Protein AF-A0A957EY81-F1 (afdb_monomer)

pLDDT: mean 97.33, std 2.45, range [79.0, 98.69]

Structure (mmCIF, N/CA/C/O backbone):
data_AF-A0A957EY81-F1
#
_entry.id   AF-A0A957EY81-F1
#
loop_
_atom_site.group_PDB
_atom_site.id
_atom_site.type_symbol
_atom_site.label_atom_id
_atom_site.label_alt_id
_atom_site.label_comp_id
_atom_site.label_asym_id
_atom_site.label_entity_id
_atom_site.label_seq_id
_atom_site.pdbx_PDB_ins_code
_atom_site.Cartn_x
_atom_site.Cartn_y
_atom_site.Cartn_z
_atom_site.occupancy
_atom_site.B_iso_or_equiv
_atom_site.auth_seq_id
_atom_site.auth_comp_id
_atom_site.auth_asym_id
_atom_site.auth_atom_id
_atom_site.pdbx_PDB_model_num
ATOM 1 N N . VAL A 1 1 ? -4.618 -21.580 -12.091 1.00 79.00 1 VAL A N 1
ATOM 2 C CA . VAL A 1 1 ? -5.383 -20.378 -11.687 1.00 79.00 1 VAL A CA 1
ATOM 3 C C . VAL A 1 1 ? -5.890 -20.616 -10.281 1.00 79.00 1 VAL A C 1
ATOM 5 O O . VAL A 1 1 ? -6.482 -21.665 -10.053 1.00 79.00 1 VAL A O 1
ATOM 8 N N . VAL A 1 2 ? -5.592 -19.712 -9.351 1.00 86.12 2 VAL A N 1
ATOM 9 C CA . VAL A 1 2 ? -6.091 -19.766 -7.968 1.00 86.12 2 VAL A CA 1
ATOM 10 C C . VAL A 1 2 ? -7.292 -18.818 -7.877 1.00 86.12 2 VAL A C 1
ATOM 12 O O . VAL A 1 2 ? -7.197 -17.720 -8.423 1.00 86.12 2 VAL A O 1
ATOM 15 N N . PRO A 1 3 ? -8.424 -19.213 -7.265 1.00 93.00 3 PRO A N 1
ATOM 16 C CA . PRO A 1 3 ? -9.547 -18.304 -7.050 1.00 93.00 3 PRO A CA 1
ATOM 17 C C . PRO A 1 3 ? -9.131 -17.089 -6.215 1.00 93.00 3 PRO A C 1
ATOM 19 O O . PRO A 1 3 ? -8.409 -17.236 -5.230 1.00 93.00 3 PRO A O 1
ATOM 22 N N . THR A 1 4 ? -9.605 -15.902 -6.588 1.00 94.00 4 THR A N 1
ATOM 23 C CA . THR A 1 4 ? -9.341 -14.649 -5.871 1.00 94.00 4 THR A CA 1
ATOM 24 C C . THR A 1 4 ? -10.645 -13.899 -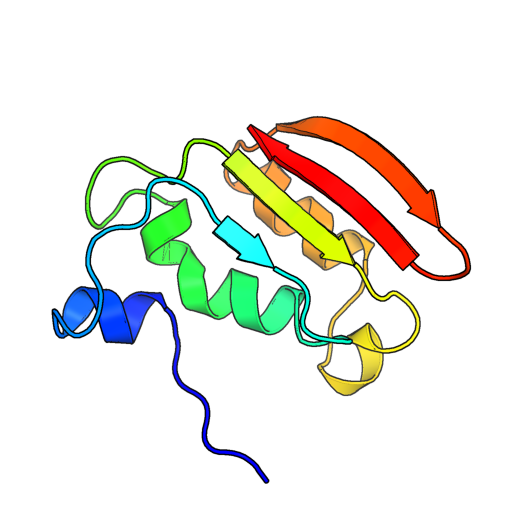5.604 1.00 94.00 4 THR A C 1
ATOM 26 O O . THR A 1 4 ? -11.636 -14.079 -6.311 1.00 94.00 4 THR A O 1
ATOM 29 N N . GLN A 1 5 ? -10.642 -13.070 -4.564 1.00 96.25 5 GLN A N 1
ATOM 30 C CA . GLN A 1 5 ? -11.748 -12.198 -4.167 1.00 96.25 5 GLN A CA 1
ATOM 31 C C . GLN A 1 5 ? -11.167 -10.865 -3.687 1.00 96.25 5 GLN A C 1
ATOM 33 O O . GLN A 1 5 ? -10.007 -10.800 -3.274 1.00 96.25 5 GLN A O 1
ATOM 38 N N . THR A 1 6 ? -11.961 -9.799 -3.748 1.00 98.12 6 THR A N 1
ATOM 39 C CA . THR A 1 6 ? -11.568 -8.485 -3.237 1.00 98.12 6 THR A CA 1
ATOM 40 C C . THR A 1 6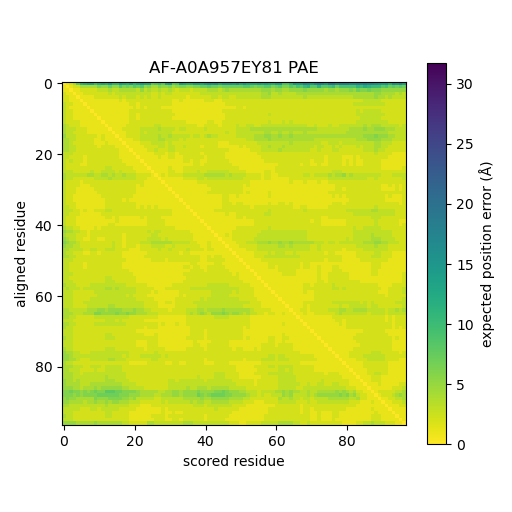 ? -11.831 -8.377 -1.730 1.00 98.12 6 THR A C 1
ATOM 42 O O . THR A 1 6 ? -12.777 -8.967 -1.202 1.00 98.12 6 THR A O 1
ATOM 45 N N . ILE A 1 7 ? -11.008 -7.600 -1.021 1.00 97.88 7 ILE A N 1
ATOM 46 C CA . ILE A 1 7 ? -11.215 -7.339 0.413 1.00 97.88 7 ILE A CA 1
ATOM 47 C C . ILE A 1 7 ? -12.535 -6.584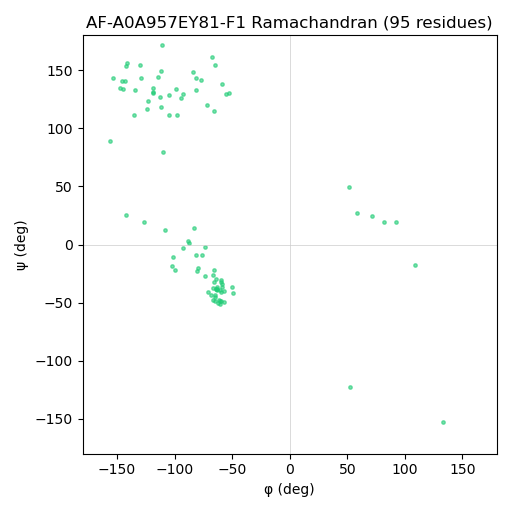 0.617 1.00 97.88 7 ILE A C 1
ATOM 49 O O . ILE A 1 7 ? -13.278 -6.885 1.551 1.00 97.88 7 ILE A O 1
ATOM 53 N N . ASP A 1 8 ? -12.859 -5.650 -0.284 1.00 98.50 8 ASP A N 1
ATOM 54 C CA . ASP A 1 8 ? -14.111 -4.894 -0.233 1.00 98.50 8 ASP A CA 1
ATOM 55 C C . ASP A 1 8 ? -15.347 -5.808 -0.306 1.00 98.50 8 ASP A C 1
ATOM 57 O O . ASP A 1 8 ? -16.316 -5.589 0.424 1.00 98.50 8 ASP A O 1
ATOM 61 N N . GLU A 1 9 ? -15.336 -6.845 -1.154 1.00 98.38 9 GLU A N 1
ATOM 62 C CA . GLU A 1 9 ? -16.441 -7.810 -1.238 1.00 98.38 9 GLU A CA 1
ATOM 63 C C . GLU A 1 9 ? -16.554 -8.674 0.014 1.00 98.38 9 GLU A C 1
ATOM 65 O O . GLU A 1 9 ? -17.664 -8.872 0.511 1.00 98.38 9 GLU A O 1
ATOM 70 N N . ALA A 1 10 ? -15.429 -9.158 0.540 1.00 98.12 10 ALA A N 1
ATOM 71 C CA . ALA A 1 10 ? 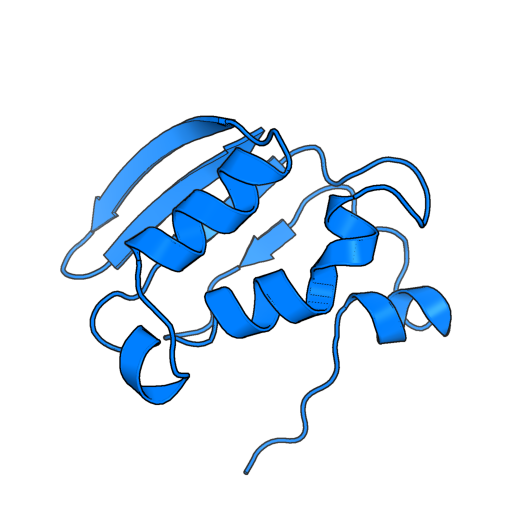-15.421 -9.973 1.749 1.00 98.12 10 ALA A CA 1
ATOM 72 C C . ALA A 1 10 ? -15.944 -9.185 2.970 1.00 98.12 10 ALA A C 1
ATOM 74 O O . ALA A 1 10 ? -16.725 -9.712 3.764 1.00 98.12 10 ALA A O 1
ATOM 75 N N . ILE A 1 11 ? -15.605 -7.894 3.091 1.00 98.19 11 ILE A N 1
ATOM 76 C CA . ILE A 1 11 ? -16.169 -7.009 4.127 1.00 98.19 11 ILE A CA 1
ATOM 77 C C . ILE A 1 11 ? -17.664 -6.778 3.887 1.00 98.19 11 ILE A C 1
ATOM 79 O O . ILE A 1 11 ? -18.467 -6.935 4.807 1.00 98.19 11 ILE A O 1
ATOM 83 N N . ALA A 1 12 ? -18.066 -6.449 2.654 1.00 98.00 12 ALA A N 1
ATOM 84 C CA . ALA A 1 12 ? -19.470 -6.1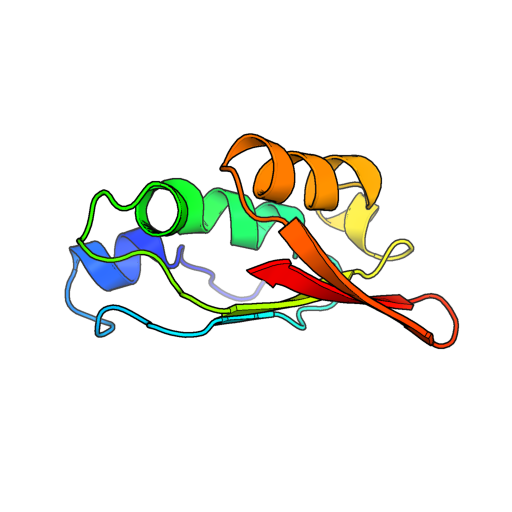94 2.321 1.00 98.00 12 ALA A CA 1
ATOM 85 C C . ALA A 1 12 ? -20.377 -7.407 2.597 1.00 98.00 12 ALA A C 1
ATOM 87 O O . ALA A 1 12 ? -21.546 -7.239 2.944 1.00 98.00 12 ALA A O 1
ATOM 88 N N . ARG A 1 13 ? -19.838 -8.626 2.474 1.00 98.00 13 ARG A N 1
ATOM 89 C CA . ARG A 1 13 ? -20.529 -9.890 2.775 1.00 98.00 13 ARG A CA 1
ATOM 90 C C . ARG A 1 13 ? -20.415 -10.328 4.234 1.00 98.00 13 ARG A C 1
ATOM 92 O O . ARG A 1 13 ? -20.964 -11.365 4.590 1.00 98.00 13 ARG A O 1
ATOM 99 N N . SER A 1 14 ? -19.748 -9.543 5.084 1.00 97.06 14 SER A N 1
ATOM 100 C CA . SER A 1 14 ? -19.461 -9.895 6.483 1.00 97.06 14 SER A CA 1
ATOM 101 C C . SER A 1 14 ? -18.657 -11.197 6.640 1.00 97.06 14 SER A C 1
ATOM 103 O O . SER A 1 14 ? -18.748 -11.869 7.665 1.00 97.06 14 SER A O 1
ATOM 105 N N . GLU A 1 15 ? -17.856 -11.550 5.631 1.00 97.88 15 GLU A N 1
ATOM 106 C CA . GLU A 1 15 ? -16.921 -12.687 5.648 1.00 97.88 15 GLU A CA 1
ATOM 107 C C . GLU A 1 15 ? -15.624 -12.322 6.391 1.00 97.88 15 GLU A C 1
ATOM 109 O O . GLU A 1 15 ? -14.938 -13.196 6.922 1.00 97.88 15 GLU A O 1
ATOM 114 N N . LEU A 1 16 ? -15.311 -11.022 6.475 1.00 95.19 16 LEU A N 1
ATOM 115 C CA . LEU A 1 16 ? -14.196 -10.465 7.238 1.00 95.19 16 LEU A CA 1
ATOM 116 C C . LEU A 1 16 ? -14.670 -9.323 8.151 1.00 95.19 16 LEU A C 1
ATOM 118 O O . LEU A 1 16 ? -15.520 -8.525 7.744 1.00 95.19 16 LEU A O 1
ATOM 122 N N . PRO A 1 17 ? -14.105 -9.186 9.366 1.00 96.56 17 PRO A N 1
ATOM 123 C CA . PRO A 1 17 ? -14.287 -7.978 10.162 1.00 96.56 17 PRO A CA 1
ATOM 124 C C . PRO A 1 17 ? -13.588 -6.782 9.497 1.00 96.56 17 PRO A C 1
ATOM 126 O O . PRO A 1 17 ? -12.675 -6.957 8.691 1.00 96.56 17 PRO A O 1
ATOM 129 N N . LEU A 1 18 ? -13.966 -5.560 9.887 1.00 97.75 18 LEU A N 1
ATOM 130 C CA . LEU A 1 18 ? -13.307 -4.344 9.404 1.00 97.75 18 LEU A CA 1
ATOM 131 C C . LEU A 1 18 ? -11.849 -4.284 9.916 1.00 97.75 18 LEU A C 1
ATOM 133 O O . LEU A 1 18 ? -11.639 -4.182 11.131 1.00 97.75 18 LEU A O 1
ATOM 137 N N . PRO A 1 19 ? -10.831 -4.341 9.037 1.00 97.12 19 PRO A N 1
ATOM 138 C CA . PRO A 1 19 ? -9.439 -4.362 9.465 1.00 97.12 19 PRO A CA 1
ATOM 139 C C . PRO A 1 19 ? -8.960 -2.970 9.889 1.00 97.12 19 PRO A C 1
ATOM 141 O O . PRO A 1 19 ? -9.258 -1.960 9.256 1.00 97.12 19 PRO A O 1
ATOM 144 N N . THR A 1 20 ? -8.145 -2.921 10.944 1.00 97.25 20 THR A N 1
ATOM 145 C CA . THR A 1 20 ? -7.511 -1.675 11.422 1.00 97.25 20 THR A CA 1
ATOM 146 C C . THR A 1 20 ? -6.045 -1.541 11.000 1.00 97.25 20 THR A C 1
ATOM 148 O O . THR A 1 20 ? -5.466 -0.464 11.150 1.00 97.25 20 THR A O 1
ATOM 151 N N . VAL A 1 21 ? -5.453 -2.617 10.471 1.00 98.06 21 VAL A N 1
ATOM 152 C CA . VAL A 1 21 ? -4.082 -2.716 9.948 1.00 98.06 21 VAL A CA 1
ATOM 153 C C . VAL A 1 21 ? -4.111 -3.640 8.730 1.00 98.06 21 VAL A C 1
ATOM 155 O O . VAL A 1 21 ? -4.804 -4.657 8.763 1.00 98.06 21 VAL A O 1
ATOM 158 N N . LEU A 1 22 ? -3.353 -3.310 7.685 1.00 98.25 22 LEU A N 1
ATOM 159 C CA . LEU A 1 22 ? -3.131 -4.180 6.527 1.00 98.25 22 LEU A CA 1
ATOM 160 C C . LEU A 1 22 ? -1.636 -4.498 6.397 1.00 98.25 22 LEU A C 1
ATOM 162 O O . LEU A 1 22 ? -0.818 -3.583 6.397 1.00 98.25 22 LEU A O 1
ATOM 166 N N . LYS A 1 23 ? -1.274 -5.776 6.251 1.00 98.50 23 LYS A N 1
ATOM 167 C CA . LYS A 1 23 ? 0.039 -6.200 5.737 1.00 98.50 23 LYS A CA 1
ATOM 168 C C . LYS A 1 23 ? -0.188 -6.872 4.390 1.00 98.50 23 LYS A C 1
ATOM 170 O O . LYS A 1 23 ? -1.020 -7.768 4.288 1.00 98.50 23 LYS A O 1
ATOM 175 N N . ILE A 1 24 ? 0.526 -6.402 3.375 1.00 98.50 24 ILE A N 1
ATOM 176 C CA . ILE A 1 24 ? 0.444 -6.868 1.994 1.00 98.50 24 ILE A CA 1
ATOM 177 C C . ILE A 1 24 ? 1.844 -7.321 1.576 1.00 98.50 24 ILE A C 1
ATOM 179 O O . ILE A 1 24 ? 2.814 -6.570 1.704 1.00 98.50 24 ILE A O 1
ATOM 183 N N . ASP A 1 25 ? 1.922 -8.575 1.151 1.00 97.81 25 ASP A N 1
ATOM 184 C CA . ASP A 1 25 ? 3.115 -9.274 0.679 1.00 97.81 25 ASP A CA 1
ATOM 185 C C . ASP A 1 25 ? 2.636 -10.412 -0.233 1.00 97.81 25 ASP A C 1
ATOM 187 O O . ASP A 1 25 ? 2.191 -11.455 0.251 1.00 97.81 25 ASP A O 1
ATOM 191 N N . ILE A 1 26 ? 2.495 -10.118 -1.530 1.00 96.75 26 ILE A N 1
ATOM 192 C CA . ILE A 1 26 ? 1.728 -10.947 -2.480 1.00 96.75 26 ILE A CA 1
ATOM 193 C C . ILE A 1 26 ? 2.373 -11.030 -3.873 1.00 96.75 26 ILE A C 1
ATOM 195 O O . ILE A 1 26 ? 1.674 -11.280 -4.856 1.00 96.75 26 ILE A O 1
ATOM 199 N N . GLU A 1 27 ? 3.693 -10.845 -3.942 1.00 96.31 27 GLU A N 1
ATOM 200 C CA . GLU A 1 27 ? 4.540 -11.204 -5.089 1.00 96.31 27 GLU A CA 1
ATOM 201 C C . GLU A 1 27 ? 4.041 -10.665 -6.452 1.00 96.31 27 GLU A C 1
ATOM 203 O O . GLU A 1 27 ? 3.909 -11.407 -7.427 1.00 96.31 27 GLU A O 1
ATOM 208 N N . GLY A 1 28 ? 3.727 -9.366 -6.533 1.00 96.88 28 GLY A N 1
ATOM 209 C CA . GLY A 1 28 ? 3.382 -8.653 -7.775 1.00 96.88 28 GLY A CA 1
ATOM 210 C C . GLY A 1 28 ? 1.912 -8.249 -7.904 1.00 96.88 28 GLY A C 1
ATOM 211 O O . GLY A 1 28 ? 1.568 -7.361 -8.689 1.00 96.88 28 GLY A O 1
ATOM 212 N N . ALA A 1 29 ? 1.016 -8.848 -7.118 1.00 97.38 29 ALA A N 1
ATOM 213 C CA . ALA A 1 29 ? -0.411 -8.525 -7.156 1.00 97.38 29 ALA A CA 1
ATOM 214 C C . ALA A 1 29 ? -0.783 -7.280 -6.318 1.00 97.38 29 ALA A C 1
ATOM 216 O O . ALA A 1 29 ? -1.967 -7.044 -6.058 1.00 97.38 29 ALA A O 1
ATOM 217 N N . GLU A 1 30 ? 0.184 -6.461 -5.887 1.00 98.38 30 GLU A N 1
ATOM 218 C CA . GLU A 1 30 ? -0.038 -5.371 -4.923 1.00 98.38 30 GLU A CA 1
ATOM 219 C C . GLU A 1 30 ? -1.029 -4.330 -5.435 1.00 98.38 30 GLU A C 1
ATOM 221 O O . GLU A 1 30 ? -2.000 -4.016 -4.749 1.00 98.38 30 GLU A O 1
ATOM 226 N N . LEU A 1 31 ? -0.827 -3.813 -6.655 1.00 98.44 31 LEU A N 1
ATOM 227 C CA . LEU A 1 31 ? -1.733 -2.811 -7.224 1.00 98.44 31 LEU A CA 1
ATOM 228 C C . LEU A 1 31 ? -3.146 -3.378 -7.418 1.00 98.44 31 LEU A C 1
ATOM 230 O O . LEU A 1 31 ? -4.129 -2.664 -7.222 1.00 98.44 31 LEU A O 1
ATOM 234 N N . LEU A 1 32 ? -3.254 -4.656 -7.792 1.00 97.75 32 LEU A N 1
ATOM 235 C CA . LEU A 1 32 ? -4.535 -5.346 -7.937 1.00 97.75 32 LEU A CA 1
ATOM 236 C C . LEU A 1 32 ? -5.252 -5.471 -6.584 1.00 97.75 32 LEU A C 1
ATOM 238 O O . LEU A 1 32 ? -6.439 -5.161 -6.495 1.00 97.75 32 LEU A O 1
ATOM 242 N N . CYS A 1 33 ? -4.529 -5.857 -5.531 1.00 98.19 33 CYS A N 1
ATOM 243 C CA . CYS A 1 33 ? -5.045 -5.927 -4.165 1.00 98.19 33 CYS A CA 1
ATOM 244 C C . CYS A 1 33 ? -5.509 -4.555 -3.663 1.00 98.19 33 CYS A C 1
ATOM 246 O O . CYS A 1 33 ? -6.640 -4.432 -3.196 1.00 98.19 33 CYS A O 1
ATOM 248 N N . LEU A 1 34 ? -4.689 -3.513 -3.845 1.00 98.44 34 LEU A N 1
ATOM 249 C CA . LEU A 1 34 ? -5.036 -2.142 -3.464 1.00 98.44 34 LEU A CA 1
ATOM 250 C C . LEU A 1 34 ? -6.284 -1.633 -4.195 1.00 98.44 34 LEU A C 1
ATOM 252 O O . LEU A 1 34 ? -7.130 -0.984 -3.584 1.00 98.44 34 LEU A O 1
ATOM 256 N N . ARG A 1 35 ? -6.439 -1.958 -5.486 1.00 98.25 35 ARG A N 1
ATOM 257 C CA . ARG A 1 35 ? -7.671 -1.680 -6.247 1.00 9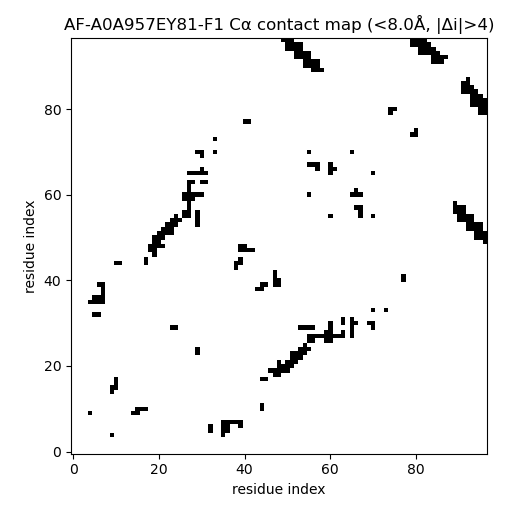8.25 35 ARG A CA 1
ATOM 258 C C . ARG A 1 35 ? -8.878 -2.432 -5.678 1.00 98.25 35 ARG A C 1
ATOM 260 O O . ARG A 1 35 ? -9.956 -1.858 -5.586 1.00 98.25 35 ARG A O 1
ATOM 267 N N . GLY A 1 36 ? -8.691 -3.681 -5.257 1.00 98.06 36 GLY A N 1
ATOM 268 C CA . GLY A 1 36 ? -9.717 -4.509 -4.613 1.00 98.06 36 GLY A CA 1
ATOM 269 C C . GLY A 1 36 ? -10.049 -4.133 -3.161 1.00 98.06 36 GLY A C 1
ATOM 270 O O . GLY A 1 36 ? -10.903 -4.772 -2.548 1.00 98.06 36 GLY A O 1
ATOM 271 N N . CYS A 1 37 ? -9.385 -3.137 -2.579 1.00 97.56 37 CYS A N 1
ATOM 272 C CA . CYS A 1 37 ? -9.726 -2.619 -1.256 1.00 97.56 37 CYS A CA 1
ATOM 273 C C . CYS A 1 37 ? -9.951 -1.101 -1.242 1.00 97.56 37 CYS A C 1
ATOM 275 O O . CYS A 1 37 ? -9.885 -0.469 -0.188 1.00 97.56 37 CYS A O 1
ATOM 277 N N . GLN A 1 38 ? -10.211 -0.486 -2.401 1.00 97.62 38 GLN A N 1
ATOM 278 C CA . GLN A 1 38 ? -10.358 0.967 -2.514 1.00 97.62 38 GLN A CA 1
ATOM 279 C C . GLN A 1 38 ? -11.479 1.529 -1.640 1.00 97.62 38 GLN A C 1
ATOM 281 O O . GLN A 1 38 ? -11.306 2.611 -1.082 1.00 97.62 38 GLN A O 1
ATOM 286 N N . ARG A 1 39 ? -12.596 0.814 -1.475 1.00 98.06 39 ARG A N 1
ATOM 287 C CA . ARG A 1 39 ? -13.729 1.286 -0.662 1.00 98.06 39 ARG A CA 1
ATOM 288 C C . ARG A 1 39 ? -13.382 1.256 0.824 1.00 98.06 39 ARG A C 1
ATOM 290 O O . ARG A 1 39 ? -13.659 2.219 1.542 1.00 98.06 39 ARG A O 1
ATOM 297 N N . LEU A 1 40 ? -12.699 0.201 1.279 1.00 98.44 40 LEU A N 1
ATOM 298 C CA . LEU A 1 40 ? -12.094 0.142 2.611 1.00 98.44 40 LEU A CA 1
ATOM 299 C C . LEU A 1 40 ? -11.108 1.296 2.831 1.00 98.44 40 LEU A C 1
ATOM 301 O O . LEU A 1 40 ? -11.201 2.000 3.838 1.00 98.44 40 LEU A O 1
ATOM 305 N N . LEU A 1 41 ? -10.186 1.509 1.890 1.00 98.19 41 LEU A N 1
ATOM 306 C CA . LEU A 1 41 ? -9.180 2.570 1.971 1.00 98.19 41 LEU A CA 1
ATOM 307 C C . LEU A 1 41 ? -9.795 3.977 1.898 1.00 98.19 41 LEU A C 1
ATOM 309 O O . LEU A 1 41 ? -9.227 4.910 2.457 1.00 98.19 41 LEU A O 1
ATOM 313 N N . ALA A 1 42 ? -10.958 4.143 1.266 1.00 96.75 42 ALA A N 1
ATOM 314 C CA . ALA A 1 42 ? -11.724 5.390 1.243 1.00 96.75 42 ALA A CA 1
ATOM 315 C C . ALA A 1 42 ? -12.586 5.602 2.506 1.00 96.75 42 ALA A C 1
ATOM 317 O O . ALA A 1 42 ? -13.115 6.692 2.712 1.00 96.75 42 ALA A O 1
ATOM 318 N N . GLY A 1 43 ? -12.705 4.590 3.374 1.00 96.88 43 GLY A N 1
ATOM 319 C CA . GLY A 1 43 ? -13.495 4.657 4.606 1.00 96.88 43 GLY A CA 1
ATOM 320 C C . GLY A 1 43 ? -14.99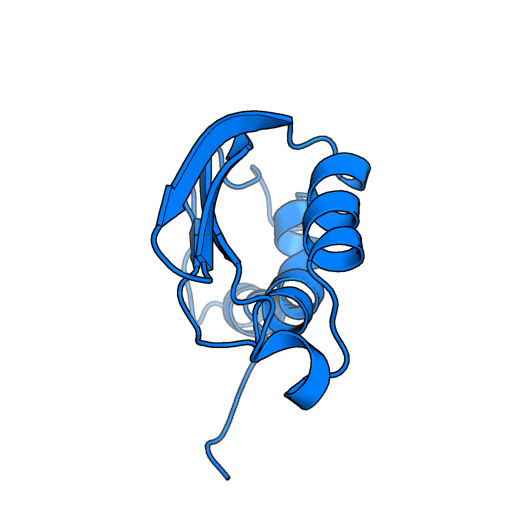4 4.422 4.414 1.00 96.88 43 GLY A C 1
ATOM 321 O O . G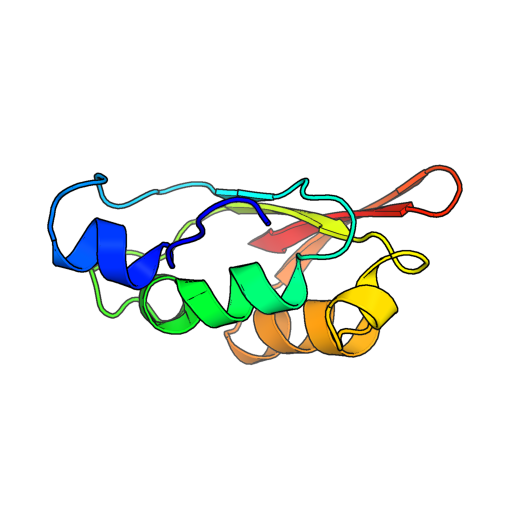LY A 1 43 ? -15.783 4.778 5.287 1.00 96.88 43 GLY A O 1
ATOM 322 N N . GLU A 1 44 ? -15.416 3.809 3.303 1.00 97.81 44 GLU A N 1
ATOM 323 C CA . GLU A 1 44 ? -16.841 3.552 3.033 1.00 97.81 44 GLU A CA 1
ATOM 324 C C . GLU A 1 44 ? -17.485 2.593 4.043 1.00 97.81 44 GLU A C 1
ATOM 326 O O . GLU A 1 44 ? -18.678 2.686 4.320 1.00 97.81 44 GLU A O 1
ATOM 331 N N . PHE A 1 45 ? -16.701 1.672 4.607 1.00 97.19 45 PHE A N 1
ATOM 332 C CA . PHE A 1 45 ? -17.178 0.695 5.589 1.00 97.19 45 PHE A CA 1
ATOM 333 C C . PHE A 1 45 ? -17.020 1.162 7.047 1.00 97.19 45 PHE A C 1
ATOM 335 O O . PHE A 1 45 ? -17.420 0.442 7.961 1.00 97.19 45 PHE A O 1
ATOM 342 N N . GLY A 1 46 ? -16.427 2.339 7.287 1.00 96.88 46 GLY A N 1
ATOM 343 C CA . GLY A 1 46 ? -16.100 2.842 8.623 1.00 96.88 46 GLY A CA 1
ATOM 344 C C . GLY A 1 46 ? -14.669 3.386 8.722 1.00 96.88 46 GLY A C 1
ATOM 345 O O . GLY A 1 46 ? -14.113 3.848 7.724 1.00 96.88 46 GLY A O 1
ATOM 346 N N . PRO A 1 47 ? -14.048 3.364 9.918 1.00 97.25 47 PRO A N 1
ATOM 347 C CA . PRO A 1 47 ? -12.671 3.816 10.089 1.00 97.25 47 PRO A CA 1
ATOM 348 C C . PRO A 1 47 ? -11.706 3.086 9.150 1.00 97.25 47 PRO A C 1
ATOM 350 O O . PRO A 1 47 ? -11.684 1.857 9.098 1.00 97.25 47 PRO A O 1
ATOM 353 N N . ARG A 1 48 ? -10.883 3.858 8.438 1.00 97.62 48 ARG A N 1
ATOM 354 C CA . ARG A 1 48 ? -9.844 3.331 7.548 1.00 97.62 48 ARG A CA 1
ATOM 355 C C . ARG A 1 48 ? -8.767 2.565 8.336 1.00 97.62 48 ARG A C 1
ATOM 357 O O . ARG A 1 48 ? -8.530 2.898 9.505 1.00 97.62 48 ARG A O 1
ATOM 364 N N . PRO A 1 49 ? -8.047 1.611 7.713 1.00 98.25 49 PRO A N 1
ATOM 365 C CA . PRO A 1 49 ? -6.844 1.037 8.307 1.00 98.25 49 PRO A CA 1
ATOM 366 C C . PRO A 1 49 ? -5.862 2.142 8.712 1.00 98.25 49 PRO A C 1
ATOM 368 O O . PRO A 1 49 ? -5.571 3.031 7.917 1.00 98.25 49 PRO A O 1
ATOM 371 N N . ARG A 1 50 ? -5.356 2.097 9.947 1.00 98.12 50 ARG A N 1
ATOM 372 C CA . ARG A 1 50 ? -4.437 3.116 10.494 1.00 98.12 50 ARG A CA 1
ATOM 373 C C . ARG A 1 50 ? -2.995 2.932 10.031 1.00 98.12 50 ARG A C 1
ATOM 375 O O . ARG A 1 50 ? -2.180 3.827 10.210 1.00 98.12 50 ARG A O 1
ATOM 382 N N . VAL A 1 51 ? -2.665 1.727 9.573 1.00 98.38 51 VAL A N 1
ATOM 383 C CA . VAL A 1 51 ? -1.324 1.331 9.147 1.00 98.38 51 VAL A CA 1
ATOM 384 C C . VAL A 1 51 ? -1.455 0.372 7.973 1.00 98.38 51 VAL A C 1
ATOM 386 O O . VAL A 1 51 ? -2.244 -0.577 8.039 1.00 98.38 51 VAL A O 1
ATOM 389 N N . ILE A 1 52 ? -0.658 0.598 6.932 1.00 98.69 52 ILE A N 1
ATOM 390 C CA . ILE A 1 52 ? -0.491 -0.330 5.811 1.00 98.69 52 ILE A CA 1
ATOM 391 C C . ILE A 1 52 ? 0.995 -0.644 5.678 1.00 98.69 52 ILE A C 1
ATOM 393 O O . ILE A 1 52 ? 1.799 0.237 5.394 1.00 98.69 52 ILE A O 1
ATOM 397 N N . MET A 1 53 ? 1.362 -1.901 5.882 1.00 98.69 53 MET A N 1
ATOM 398 C CA . MET A 1 53 ? 2.701 -2.417 5.624 1.00 98.69 53 MET A CA 1
ATOM 399 C C . MET A 1 53 ? 2.672 -3.092 4.256 1.00 98.69 53 MET A C 1
ATOM 401 O O . MET A 1 53 ? 2.012 -4.114 4.089 1.00 98.69 53 MET A O 1
ATOM 405 N N . LEU A 1 54 ? 3.350 -2.517 3.277 1.00 98.62 54 LEU A N 1
ATOM 406 C CA . LEU A 1 54 ? 3.315 -2.952 1.889 1.00 98.62 54 LEU A CA 1
ATOM 407 C C . LEU A 1 54 ? 4.710 -3.374 1.434 1.00 98.62 54 LEU A C 1
ATOM 409 O O . LEU A 1 54 ? 5.675 -2.642 1.633 1.00 98.62 54 LEU A O 1
ATOM 413 N N . GLU A 1 55 ? 4.798 -4.547 0.822 1.00 98.62 55 GLU A N 1
ATOM 414 C CA . GLU A 1 55 ? 5.981 -5.035 0.113 1.00 98.62 55 GLU A CA 1
ATOM 415 C C . GLU A 1 55 ? 5.701 -4.924 -1.377 1.00 98.62 55 GLU A C 1
ATOM 417 O O . GLU A 1 55 ? 4.787 -5.565 -1.889 1.00 98.62 55 GLU A O 1
ATOM 422 N N . ILE A 1 56 ? 6.404 -4.018 -2.043 1.00 98.44 56 ILE A N 1
ATOM 423 C CA . ILE A 1 56 ? 6.264 -3.784 -3.474 1.00 98.44 56 ILE A CA 1
ATOM 424 C C . ILE A 1 56 ? 7.306 -4.651 -4.170 1.00 98.44 56 ILE A C 1
ATOM 426 O O . ILE A 1 56 ? 8.490 -4.570 -3.839 1.00 98.44 56 ILE A O 1
ATOM 430 N N . HIS A 1 57 ? 6.856 -5.414 -5.168 1.00 98.50 57 HIS A N 1
ATOM 431 C CA . HIS A 1 57 ? 7.679 -6.305 -5.984 1.00 98.50 57 HIS A CA 1
ATOM 432 C C . HIS A 1 57 ? 7.806 -5.755 -7.420 1.00 98.50 57 HIS A C 1
ATOM 434 O O . HIS A 1 57 ? 7.076 -6.199 -8.313 1.00 98.50 57 HIS A O 1
ATOM 440 N N . PRO A 1 58 ? 8.685 -4.762 -7.689 1.00 97.81 58 PRO A N 1
ATOM 441 C CA . PRO A 1 58 ? 8.818 -4.124 -8.999 1.00 97.81 58 PRO A CA 1
ATOM 442 C C . PRO A 1 58 ? 8.964 -5.089 -10.177 1.00 97.81 58 PRO A C 1
ATOM 444 O O . PRO A 1 58 ? 8.431 -4.801 -11.248 1.00 97.81 58 PRO A O 1
ATOM 447 N N . LEU A 1 59 ? 9.663 -6.215 -9.990 1.00 97.81 59 LEU A N 1
ATOM 448 C CA . LEU A 1 59 ? 9.881 -7.198 -11.052 1.00 97.81 59 LEU A CA 1
ATOM 449 C C . LEU A 1 59 ? 8.630 -8.026 -11.382 1.00 97.81 59 LEU A C 1
ATOM 451 O O . LEU A 1 59 ? 8.493 -8.451 -12.526 1.00 97.81 59 LEU A O 1
ATOM 455 N N . PHE A 1 60 ? 7.714 -8.224 -10.428 1.00 97.94 60 PHE A N 1
ATOM 456 C CA . PHE A 1 60 ? 6.512 -9.059 -10.603 1.00 97.94 60 PHE A CA 1
ATOM 457 C C . PHE A 1 60 ? 5.246 -8.248 -10.894 1.00 97.94 60 PHE A C 1
ATOM 459 O O . PHE A 1 60 ? 4.305 -8.749 -11.504 1.00 97.94 60 PHE A O 1
ATOM 466 N N . LEU A 1 61 ? 5.225 -6.967 -10.523 1.00 98.06 61 LEU A N 1
ATOM 467 C CA . LEU A 1 61 ? 4.115 -6.053 -10.804 1.00 98.06 61 LEU A CA 1
ATOM 468 C C . LEU A 1 61 ? 3.634 -6.052 -12.275 1.00 98.06 61 LEU A C 1
ATOM 470 O O . LEU A 1 61 ? 2.414 -6.034 -12.482 1.00 98.06 61 LEU A O 1
ATOM 474 N N . PRO A 1 62 ? 4.513 -6.086 -13.303 1.00 98.19 62 PRO A N 1
ATOM 475 C CA . PRO A 1 62 ? 4.077 -6.118 -14.700 1.00 98.19 62 PRO A CA 1
ATOM 476 C C . PRO A 1 62 ? 3.202 -7.326 -15.056 1.00 98.19 62 PRO A C 1
ATOM 478 O O . PRO A 1 62 ? 2.279 -7.168 -15.857 1.00 98.19 62 PRO A O 1
ATOM 481 N N . ASP A 1 63 ? 3.415 -8.485 -14.421 1.00 97.19 63 ASP A N 1
ATOM 482 C CA . ASP A 1 63 ? 2.627 -9.706 -14.665 1.00 97.19 63 ASP A CA 1
ATOM 483 C C . ASP A 1 63 ? 1.159 -9.541 -14.236 1.00 97.19 63 ASP A C 1
ATOM 485 O O . ASP A 1 63 ? 0.263 -10.207 -14.763 1.00 97.19 63 ASP A O 1
ATOM 489 N N . PHE A 1 64 ? 0.893 -8.589 -13.337 1.00 96.31 64 PHE A N 1
ATOM 490 C CA . PHE A 1 64 ? -0.443 -8.203 -12.878 1.00 96.31 64 PHE A CA 1
ATOM 491 C C . PHE A 1 64 ? -0.885 -6.825 -13.405 1.00 96.31 64 PHE A C 1
ATOM 493 O O . PHE A 1 64 ? -1.883 -6.264 -12.940 1.00 96.31 64 PHE A O 1
ATOM 500 N N . GLY A 1 65 ? -0.168 -6.262 -14.386 1.00 95.94 65 GLY A N 1
ATOM 501 C CA . GLY A 1 65 ? -0.493 -4.976 -15.013 1.00 95.94 65 GLY A CA 1
ATOM 502 C C . GLY A 1 65 ? -0.252 -3.753 -14.118 1.00 95.94 65 GLY A C 1
ATOM 503 O O . GLY A 1 65 ? -0.911 -2.722 -14.295 1.00 95.94 65 GLY A O 1
ATOM 504 N N . GLY A 1 66 ? 0.645 -3.868 -13.137 1.00 96.19 66 GLY A N 1
ATOM 505 C CA . GLY A 1 66 ? 1.009 -2.806 -12.202 1.00 96.19 66 GLY A CA 1
ATOM 506 C C . GLY A 1 66 ? 2.421 -2.255 -12.390 1.00 96.19 66 GLY A C 1
ATOM 507 O O . GLY A 1 66 ? 3.235 -2.784 -13.142 1.00 96.19 66 GLY A O 1
ATOM 508 N N . THR A 1 67 ? 2.715 -1.168 -11.675 1.00 98.25 67 THR A N 1
ATOM 509 C CA . THR A 1 67 ? 4.062 -0.594 -11.530 1.00 98.25 67 THR A CA 1
ATOM 510 C C . THR A 1 67 ? 4.236 -0.075 -10.107 1.00 98.25 67 THR A C 1
ATOM 512 O O . THR A 1 67 ? 3.255 0.330 -9.482 1.00 98.25 67 THR A O 1
ATOM 515 N N . ALA A 1 68 ? 5.474 -0.013 -9.606 1.00 98.06 68 ALA A N 1
ATOM 516 C CA . ALA A 1 68 ? 5.754 0.505 -8.263 1.00 98.06 68 ALA A CA 1
ATOM 517 C C . ALA A 1 68 ? 5.236 1.945 -8.087 1.00 98.06 68 ALA A C 1
ATOM 519 O O . ALA A 1 68 ? 4.620 2.274 -7.075 1.00 98.06 68 ALA A O 1
ATOM 520 N N . VAL A 1 69 ? 5.393 2.779 -9.123 1.00 98.31 69 VAL A N 1
ATOM 521 C CA . VAL A 1 69 ? 4.882 4.159 -9.157 1.00 98.31 69 VAL A CA 1
ATOM 522 C C . VAL A 1 69 ? 3.363 4.195 -8.994 1.00 98.31 69 VAL A C 1
ATOM 524 O O . VAL A 1 69 ? 2.860 4.944 -8.161 1.00 98.31 69 VAL A O 1
ATOM 527 N N . ALA A 1 70 ? 2.621 3.380 -9.751 1.00 98.38 70 ALA A N 1
ATOM 528 C CA . ALA A 1 70 ? 1.162 3.348 -9.661 1.00 98.38 70 ALA A CA 1
ATOM 529 C C . ALA A 1 70 ? 0.677 2.810 -8.304 1.00 98.38 70 ALA A C 1
ATOM 531 O O . ALA A 1 70 ? -0.303 3.320 -7.760 1.00 98.38 70 ALA A O 1
ATOM 532 N N . THR A 1 71 ? 1.372 1.815 -7.746 1.00 98.25 71 THR A N 1
ATOM 533 C CA . THR A 1 71 ? 1.083 1.248 -6.421 1.00 98.25 71 THR A CA 1
ATOM 534 C C . THR A 1 71 ? 1.207 2.308 -5.325 1.00 98.25 71 THR A C 1
ATOM 536 O O . THR A 1 71 ? 0.281 2.482 -4.532 1.00 98.25 71 THR A O 1
ATOM 539 N N . ARG A 1 72 ? 2.308 3.069 -5.319 1.00 98.31 72 ARG A N 1
ATOM 540 C CA . ARG A 1 72 ? 2.547 4.161 -4.359 1.00 98.31 72 ARG A CA 1
ATOM 541 C C . ARG A 1 72 ? 1.544 5.300 -4.539 1.00 98.31 72 ARG A C 1
ATOM 543 O O . ARG A 1 72 ? 0.886 5.704 -3.581 1.00 98.31 72 ARG A O 1
ATOM 550 N N . ALA A 1 73 ? 1.359 5.742 -5.784 1.00 98.31 73 ALA A N 1
ATOM 551 C CA . ALA A 1 73 ? 0.465 6.845 -6.122 1.00 98.31 73 ALA A CA 1
ATOM 552 C C . ALA A 1 73 ? -0.986 6.592 -5.687 1.00 98.31 73 ALA A C 1
ATOM 554 O O . ALA A 1 73 ? -1.671 7.534 -5.292 1.00 98.31 73 ALA A O 1
ATOM 555 N N . LEU A 1 74 ? -1.465 5.342 -5.730 1.00 98.38 74 LEU A N 1
ATOM 556 C CA . LEU A 1 74 ? -2.815 4.999 -5.278 1.00 98.38 74 LEU A CA 1
ATOM 557 C C . LEU A 1 74 ? -3.002 5.298 -3.784 1.00 98.38 74 LEU A C 1
ATOM 559 O O . LEU A 1 74 ? -3.965 5.972 -3.422 1.00 98.38 74 LEU A O 1
ATOM 563 N N . LEU A 1 75 ? -2.088 4.837 -2.925 1.00 98.25 75 LEU A N 1
ATOM 564 C CA . LEU A 1 75 ? -2.166 5.083 -1.479 1.00 98.25 75 LEU A CA 1
ATOM 565 C C . LEU A 1 75 ? -2.013 6.571 -1.151 1.00 98.25 75 LEU A C 1
ATOM 567 O O . LEU A 1 75 ? -2.795 7.121 -0.374 1.00 98.25 75 LEU A O 1
ATOM 571 N N . GLU A 1 76 ? -1.059 7.233 -1.801 1.00 97.94 76 GLU A N 1
ATOM 572 C CA . GLU A 1 76 ? -0.784 8.659 -1.602 1.00 97.94 76 GLU A CA 1
ATOM 573 C C . GLU A 1 76 ? -1.968 9.539 -2.036 1.00 97.94 76 GLU A C 1
ATOM 575 O O . GLU A 1 76 ? -2.329 10.481 -1.332 1.00 97.94 76 GLU A O 1
ATOM 580 N N . THR A 1 77 ? -2.658 9.188 -3.127 1.00 97.75 77 THR A N 1
ATOM 581 C CA . THR A 1 77 ? -3.867 9.901 -3.592 1.00 97.75 77 THR A CA 1
ATOM 582 C C . THR A 1 77 ? -5.039 9.760 -2.615 1.00 97.75 77 THR A C 1
ATOM 584 O O . THR A 1 77 ? -5.841 10.681 -2.473 1.00 97.75 77 THR A O 1
ATOM 587 N N . ILE A 1 78 ? -5.136 8.628 -1.912 1.00 95.88 78 ILE A N 1
ATOM 588 C CA . ILE A 1 78 ? -6.150 8.391 -0.869 1.00 95.88 78 ILE A CA 1
ATOM 589 C C . ILE A 1 78 ? -5.794 9.129 0.443 1.00 95.88 78 ILE A C 1
ATOM 591 O O . ILE A 1 78 ? -6.611 9.229 1.365 1.00 95.88 78 ILE A O 1
ATOM 595 N N . GLY A 1 79 ? -4.590 9.696 0.534 1.00 97.56 79 GLY A N 1
ATOM 596 C CA . GLY A 1 79 ? -4.129 10.471 1.684 1.00 97.56 79 GLY A CA 1
ATOM 597 C C . GLY A 1 79 ? -3.376 9.655 2.731 1.00 97.56 79 GLY A C 1
ATOM 598 O O . GLY A 1 79 ? -3.292 10.096 3.874 1.00 97.56 79 GLY A O 1
ATOM 599 N N . TYR A 1 80 ? -2.858 8.479 2.368 1.00 98.31 80 TYR A N 1
ATOM 600 C CA . TYR A 1 80 ? -1.865 7.773 3.174 1.00 98.31 80 TYR A CA 1
ATOM 601 C C . TYR A 1 80 ? -0.468 8.335 2.915 1.00 98.31 80 TYR A C 1
ATOM 603 O O . TYR A 1 80 ? -0.120 8.661 1.781 1.00 98.31 80 TYR A O 1
ATOM 611 N N . THR A 1 81 ? 0.360 8.402 3.951 1.00 98.25 81 THR A N 1
ATOM 612 C CA . THR A 1 81 ? 1.724 8.939 3.873 1.00 98.25 81 THR A CA 1
ATOM 613 C C . THR A 1 81 ? 2.755 7.878 4.248 1.00 98.25 81 THR A C 1
ATOM 615 O O . THR A 1 81 ? 2.553 7.160 5.226 1.00 98.25 81 THR A O 1
ATOM 618 N N . PRO A 1 82 ? 3.861 7.727 3.495 1.00 98.31 82 PRO A N 1
ATOM 619 C CA . PRO A 1 82 ? 4.896 6.772 3.857 1.00 98.31 82 PRO A CA 1
ATOM 620 C C . PRO A 1 82 ? 5.667 7.281 5.082 1.00 98.31 82 PRO A C 1
ATOM 622 O O . PRO A 1 82 ? 6.291 8.340 5.039 1.00 98.31 82 PRO A O 1
ATOM 625 N N . VAL A 1 83 ? 5.657 6.510 6.167 1.00 98.38 83 VAL A N 1
ATOM 626 C CA . VAL A 1 83 ? 6.344 6.842 7.431 1.00 98.38 83 VAL A CA 1
ATOM 627 C C . VAL A 1 83 ? 7.654 6.080 7.614 1.00 98.38 83 VAL A C 1
ATOM 629 O O . VAL A 1 83 ? 8.503 6.474 8.411 1.00 98.38 83 VAL A O 1
ATOM 632 N N . TRP A 1 84 ? 7.838 4.989 6.870 1.00 98.56 84 TRP A N 1
ATOM 633 C CA . TRP A 1 84 ? 9.070 4.206 6.856 1.00 98.56 84 TRP A CA 1
ATOM 634 C C . TRP A 1 84 ? 9.229 3.490 5.519 1.00 98.56 84 TRP A C 1
ATOM 636 O O . TRP A 1 84 ? 8.238 3.043 4.939 1.00 98.56 84 TRP A O 1
ATOM 646 N N . GLN A 1 85 ? 10.466 3.395 5.030 1.00 98.12 85 GLN A N 1
ATOM 647 C CA . GLN A 1 85 ? 10.805 2.756 3.762 1.00 98.12 85 GLN A CA 1
ATOM 648 C C . GLN A 1 85 ? 12.164 2.064 3.856 1.00 98.12 85 GLN A C 1
ATOM 650 O O . GLN A 1 85 ? 13.099 2.624 4.431 1.00 98.12 85 GLN A O 1
ATOM 655 N N . GLN A 1 86 ? 12.288 0.886 3.250 1.00 98.19 86 GLN A N 1
ATOM 656 C CA . GLN A 1 86 ? 13.559 0.183 3.098 1.00 98.19 86 GLN A CA 1
ATOM 657 C C . GLN A 1 86 ? 13.586 -0.614 1.793 1.00 98.19 86 GLN A C 1
ATOM 659 O O . GLN A 1 86 ? 12.648 -1.345 1.488 1.00 98.19 86 GLN A O 1
ATOM 664 N N . GLN A 1 87 ? 14.695 -0.512 1.059 1.00 97.81 87 GLN A N 1
ATOM 665 C CA . GLN A 1 87 ? 14.999 -1.419 -0.045 1.00 97.81 87 GLN A CA 1
ATOM 666 C C . GLN A 1 87 ? 15.593 -2.718 0.509 1.00 97.81 87 GLN A C 1
ATOM 668 O O . GLN A 1 87 ? 16.526 -2.672 1.323 1.00 97.81 87 GLN A O 1
ATOM 673 N N . ARG A 1 88 ? 15.100 -3.863 0.039 1.00 94.69 88 ARG A N 1
ATOM 674 C CA . ARG A 1 88 ? 15.663 -5.182 0.326 1.00 94.69 88 ARG A CA 1
ATOM 675 C C . ARG A 1 88 ? 15.719 -5.983 -0.968 1.00 94.69 88 ARG A C 1
ATOM 677 O O . ARG A 1 88 ? 14.691 -6.358 -1.506 1.00 94.69 88 ARG A O 1
ATOM 684 N N . ASP A 1 89 ? 16.937 -6.238 -1.434 1.00 95.56 89 ASP A N 1
ATOM 685 C CA . ASP A 1 89 ? 17.178 -6.834 -2.751 1.00 95.56 89 ASP A CA 1
ATOM 686 C C . ASP A 1 89 ? 16.439 -6.050 -3.855 1.00 95.56 89 ASP A C 1
ATOM 688 O O . ASP A 1 89 ? 16.626 -4.832 -3.956 1.00 95.56 89 ASP A O 1
ATOM 692 N N . ASP A 1 90 ? 15.569 -6.694 -4.627 1.00 94.75 90 ASP A N 1
ATOM 693 C CA . ASP A 1 90 ? 14.748 -6.094 -5.678 1.00 94.75 90 ASP A CA 1
ATOM 694 C C . ASP A 1 90 ? 13.391 -5.558 -5.184 1.00 94.75 90 ASP A C 1
ATOM 696 O O . ASP A 1 90 ? 12.624 -5.026 -5.986 1.00 94.75 90 ASP A O 1
ATOM 700 N N . GLN A 1 91 ? 13.112 -5.627 -3.879 1.00 96.81 91 GLN A N 1
ATOM 701 C CA . GLN A 1 91 ? 11.816 -5.299 -3.277 1.00 96.81 91 GLN A CA 1
ATOM 702 C C . GLN A 1 91 ? 11.864 -4.030 -2.415 1.00 96.81 91 GLN A C 1
ATOM 704 O O . GLN A 1 91 ? 12.864 -3.708 -1.762 1.00 96.81 91 GLN A O 1
ATOM 709 N N . GLU A 1 92 ? 10.741 -3.315 -2.364 1.00 98.00 92 GLU A N 1
ATOM 710 C CA . GLU A 1 92 ? 10.579 -2.113 -1.542 1.00 98.00 92 GLU A CA 1
ATOM 711 C C . GLU A 1 92 ? 9.590 -2.390 -0.407 1.00 98.00 92 GLU A C 1
ATOM 713 O O . GLU A 1 92 ? 8.406 -2.629 -0.638 1.00 98.00 92 GLU A O 1
ATOM 718 N N . HIS A 1 93 ? 10.045 -2.286 0.838 1.00 98.44 93 HIS A N 1
ATOM 719 C CA . HIS A 1 93 ? 9.174 -2.362 2.005 1.00 98.44 93 HIS A CA 1
ATOM 720 C C . HIS A 1 93 ? 8.775 -0.947 2.415 1.00 98.44 93 HIS A C 1
ATOM 722 O O . HIS A 1 93 ? 9.637 -0.097 2.650 1.00 98.44 93 HIS A O 1
ATOM 728 N N . VAL A 1 94 ? 7.476 -0.689 2.535 1.00 98.62 94 VAL A N 1
ATOM 729 C CA . VAL A 1 94 ? 6.935 0.631 2.867 1.00 98.62 94 VAL A CA 1
ATOM 730 C C . VAL A 1 94 ? 5.861 0.508 3.938 1.00 98.62 94 VAL A C 1
ATOM 732 O O . VAL A 1 94 ? 4.954 -0.312 3.838 1.00 98.62 94 VAL A O 1
ATOM 735 N N . CYS A 1 95 ? 5.940 1.348 4.964 1.00 98.62 95 CYS A N 1
ATOM 736 C CA . CYS A 1 95 ? 4.874 1.522 5.942 1.00 98.62 95 CYS A CA 1
ATOM 737 C C . CYS A 1 95 ? 4.164 2.851 5.678 1.00 98.62 95 CY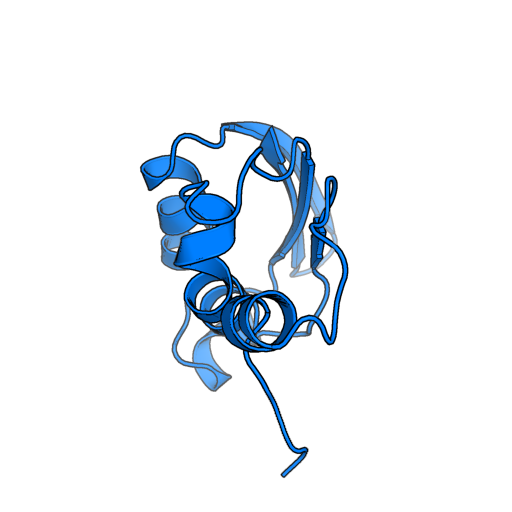S A C 1
ATOM 739 O O . CYS A 1 95 ? 4.827 3.887 5.603 1.00 98.62 95 CYS A O 1
ATOM 741 N N . TYR A 1 96 ? 2.840 2.819 5.568 1.00 98.69 96 TYR A N 1
ATOM 742 C CA . TYR A 1 96 ? 1.977 3.977 5.360 1.00 98.69 96 TYR A CA 1
ATOM 743 C C . TYR A 1 96 ? 1.059 4.228 6.561 1.00 98.69 96 TYR A C 1
ATOM 745 O O . TYR A 1 96 ? 0.553 3.267 7.152 1.00 98.69 96 TYR A O 1
ATOM 753 N N . GLN A 1 97 ? 0.805 5.504 6.873 1.00 96.88 97 GLN A N 1
ATOM 754 C CA . GLN A 1 97 ? -0.170 5.974 7.872 1.00 96.88 97 GLN A CA 1
ATOM 755 C C . GLN A 1 97 ? -0.992 7.158 7.363 1.00 96.88 97 GLN A C 1
ATOM 757 O O . GLN A 1 97 ? -0.447 7.963 6.569 1.00 96.88 97 GLN A O 1
#

Nearest PDB structures (foldseek):
  3cjt-assembly8_O  TM=6.482E-01  e=1.199E-02  unclassified
  2nxe-assembly2_B  TM=6.913E-01  e=2.004E-02  Thermus thermophilus HB8
  3cjq-assembly2_D  TM=6.966E-01  e=2.279E-02  unclassified
  2nxj-assembly2_B  TM=6.619E-01  e=2.763E-02  Thermus thermophilus HB8
  7lrh-assembly1_A  TM=6.010E-01  e=4.364E-01  Brucella abortus

Mean predicted aligned error: 2.23 Å

Sequence (97 aa):
VVPTQTIDEAIARSELPLPTVLKIDIEGAELLCLRGCQRLLAGEFGPRPRVIMLEIHPLFLPDFGGTAVATRALLETIGYTPVWQQQRDDQEHVCYQ

Foldseek 3Di:
DDDDAAPVVCVVVVVDDLAQEEEDDDQQCQLVNCVSCVCLLLQVSHDHRPKYWYKHQQVNNVVNPGHPVSSVVSNVVSPWDWPDWDDDPRIIITMTD

Secondary structure (DSSP, 8-state):
------HHHHHHTTSS---SEEEE--TT-HHHHHHTTHHHHHTTTSSPPSEEEEEE-TTTGGGGT--HHHHHHHHHHTT--EEEEEEETTEEEEEE-

Solvent-accessible surface area (backbone atoms only — not comparable to full-atom values): 5487 Å² total; per-residue (Å²): 137,78,92,83,83,40,60,41,56,36,43,76,70,66,75,39,78,90,56,58,59,45,80,47,78,62,82,16,42,52,44,55,51,52,64,30,27,45,51,44,63,70,32,75,85,45,82,44,52,61,34,38,39,39,47,44,34,57,85,38,10,57,84,58,76,37,44,60,67,59,42,51,49,53,46,45,74,70,66,39,41,79,80,44,75,46,79,52,92,83,30,41,40,37,34,30,70

Radius of gyration: 13.05 Å; Cα contacts (8 Å, |Δi|>4): 167; chains: 1; bounding box: 38×31×26 Å